Protein AF-A0AAV0KCR6-F1 (afdb_monomer_lite)

Structure (mmCIF, N/CA/C/O backbone):
data_AF-A0AAV0KCR6-F1
#
_entry.id   AF-A0AAV0KCR6-F1
#
loop_
_atom_site.group_PDB
_atom_site.id
_atom_site.type_symbol
_atom_site.label_atom_id
_atom_site.label_alt_id
_atom_site.label_comp_id
_atom_site.label_asym_id
_atom_site.label_entity_id
_atom_site.label_seq_id
_atom_site.pdbx_PDB_ins_code
_atom_site.Cartn_x
_atom_site.Cartn_y
_atom_site.Cartn_z
_atom_site.occupancy
_atom_site.B_iso_or_equiv
_atom_site.auth_seq_id
_atom_site.auth_comp_id
_atom_site.auth_asym_id
_atom_site.auth_atom_id
_atom_site.pdbx_PDB_model_num
ATOM 1 N N . MET A 1 1 ? -15.855 1.292 4.472 1.00 88.44 1 MET A N 1
ATOM 2 C CA . MET A 1 1 ? -14.953 1.834 5.516 1.00 88.44 1 MET A CA 1
ATOM 3 C C . MET A 1 1 ? -15.716 2.701 6.503 1.00 88.44 1 MET A C 1
ATOM 5 O O . MET A 1 1 ? -15.739 2.342 7.665 1.00 88.44 1 MET A O 1
ATOM 9 N N . MET A 1 2 ? -16.345 3.804 6.075 1.00 90.62 2 MET A N 1
ATOM 10 C CA . MET A 1 2 ? -17.083 4.683 6.995 1.00 90.62 2 MET A CA 1
ATOM 11 C C . MET A 1 2 ? -18.227 3.949 7.713 1.00 90.62 2 MET A C 1
ATOM 13 O O . MET A 1 2 ? -18.306 4.026 8.932 1.00 90.62 2 MET A O 1
ATOM 17 N N . ASP A 1 3 ? -19.025 3.161 6.985 1.00 93.38 3 ASP A N 1
ATOM 18 C CA . ASP A 1 3 ? -20.107 2.355 7.578 1.00 93.38 3 ASP A CA 1
ATOM 19 C C . ASP A 1 3 ? -19.600 1.390 8.658 1.00 93.38 3 ASP A C 1
ATOM 21 O O . ASP A 1 3 ? -20.212 1.256 9.712 1.00 93.38 3 ASP A O 1
ATOM 25 N N . GLU A 1 4 ? -18.432 0.787 8.430 1.00 92.81 4 GLU A N 1
ATOM 26 C CA . GLU A 1 4 ? -17.791 -0.121 9.385 1.00 92.81 4 GLU A CA 1
ATOM 27 C C . GLU A 1 4 ? -17.367 0.621 10.660 1.00 92.81 4 GLU A C 1
ATOM 29 O O . GLU A 1 4 ? -17.650 0.180 11.768 1.00 92.81 4 GLU A O 1
ATOM 34 N N . LEU A 1 5 ? -16.744 1.796 10.516 1.00 93.00 5 LEU A N 1
ATOM 35 C CA . LEU A 1 5 ? -16.301 2.612 11.651 1.00 93.00 5 LEU A CA 1
ATOM 36 C C . LEU A 1 5 ? -17.469 3.171 12.477 1.00 93.00 5 LEU A C 1
ATOM 38 O O . LEU A 1 5 ? -17.315 3.371 13.678 1.00 93.00 5 LEU A O 1
ATOM 42 N N . MET A 1 6 ? -18.624 3.422 11.858 1.00 91.62 6 MET A N 1
ATOM 43 C CA . MET A 1 6 ? -19.838 3.848 12.570 1.00 91.62 6 MET A CA 1
ATOM 44 C C . MET A 1 6 ? -20.542 2.681 13.281 1.00 91.62 6 MET A C 1
ATOM 46 O O . MET A 1 6 ? -21.254 2.888 14.267 1.00 91.62 6 MET A O 1
ATOM 50 N N . GLY A 1 7 ? -20.374 1.460 12.766 1.00 92.00 7 GLY A N 1
ATOM 51 C CA . GLY A 1 7 ? -20.985 0.248 13.306 1.00 92.00 7 GLY A CA 1
ATOM 52 C C . GLY A 1 7 ? -20.156 -0.460 14.377 1.00 92.00 7 GLY A C 1
ATOM 53 O O . GLY A 1 7 ? -20.734 -1.194 15.176 1.00 92.00 7 GLY A O 1
ATOM 54 N N . VAL A 1 8 ? -18.836 -0.249 14.405 1.00 93.75 8 VAL A N 1
ATOM 55 C CA . VAL A 1 8 ? -17.925 -1.007 15.272 1.00 93.75 8 VAL A CA 1
ATOM 56 C C . VAL A 1 8 ? -18.116 -0.676 16.758 1.00 93.75 8 VAL A C 1
ATOM 58 O O . VAL A 1 8 ? -18.182 0.487 17.163 1.00 93.75 8 VAL A O 1
ATOM 61 N N . GLU A 1 9 ? -18.169 -1.727 17.574 1.00 95.00 9 GLU A N 1
ATOM 62 C CA . GLU A 1 9 ? -18.230 -1.684 19.037 1.00 95.00 9 GLU A CA 1
ATOM 63 C C . GLU A 1 9 ? -17.052 -2.482 19.611 1.00 95.00 9 GLU A C 1
ATOM 65 O O . GLU A 1 9 ? -16.675 -3.519 19.061 1.00 95.00 9 GLU A O 1
ATOM 70 N N . ASP A 1 10 ? -16.446 -1.994 20.696 1.00 93.56 10 ASP A N 1
ATOM 71 C CA . ASP A 1 10 ? -15.420 -2.747 21.423 1.00 93.56 10 ASP A CA 1
ATOM 72 C C . ASP A 1 10 ? -16.026 -3.851 22.314 1.00 93.56 10 ASP A C 1
ATOM 74 O O . ASP A 1 10 ? -17.242 -4.023 22.403 1.00 93.56 10 ASP A O 1
ATOM 78 N N . GLU A 1 11 ? -15.173 -4.605 23.011 1.00 95.25 11 GLU A N 1
ATOM 79 C CA . GLU A 1 11 ? -15.595 -5.674 23.933 1.00 95.25 11 GLU A CA 1
ATOM 80 C C . GLU A 1 11 ? -16.494 -5.195 25.093 1.00 95.25 11 GLU A C 1
ATOM 82 O O . GLU A 1 11 ? -17.177 -6.004 25.719 1.00 95.25 11 GLU A O 1
ATOM 87 N N . ASN A 1 12 ? -16.529 -3.886 25.357 1.00 93.75 12 ASN A N 1
ATOM 88 C CA . ASN A 1 12 ? -17.351 -3.244 26.380 1.00 93.75 12 ASN A CA 1
ATOM 89 C C . ASN A 1 12 ? -18.582 -2.527 25.785 1.00 93.75 12 ASN A C 1
ATOM 91 O O . ASN A 1 12 ? -19.293 -1.831 26.516 1.00 93.75 12 ASN A O 1
ATOM 95 N N . GLY A 1 13 ? -18.838 -2.664 24.478 1.00 93.06 13 GLY A N 1
ATOM 96 C CA . GLY A 1 13 ? -19.944 -2.009 23.770 1.00 93.06 13 GLY A CA 1
ATOM 97 C C . GLY A 1 13 ? -19.710 -0.526 23.460 1.00 93.06 13 GLY A C 1
ATOM 98 O O . GLY A 1 13 ? -20.648 0.193 23.104 1.00 93.06 13 GLY A O 1
ATOM 99 N N . ARG A 1 14 ? -18.482 -0.015 23.615 1.00 94.62 14 ARG A N 1
ATOM 100 C CA . ARG A 1 14 ? -18.154 1.379 23.290 1.00 94.62 14 ARG A CA 1
ATOM 101 C C . ARG A 1 14 ? -17.982 1.537 21.779 1.00 94.62 14 ARG A C 1
ATOM 103 O O . ARG A 1 14 ? -17.196 0.830 21.155 1.00 94.62 14 ARG A O 1
ATOM 110 N N . LYS A 1 15 ? -18.646 2.552 21.222 1.00 95.62 15 LYS A N 1
ATOM 111 C CA . LYS A 1 15 ? -18.444 3.023 19.843 1.00 95.62 15 LYS A CA 1
ATOM 112 C C . LYS A 1 15 ? -17.358 4.086 19.752 1.00 95.62 15 LYS A C 1
ATOM 114 O O . LYS A 1 15 ? -17.054 4.779 20.731 1.00 95.62 15 LYS A O 1
ATOM 119 N N . LEU A 1 16 ? -16.809 4.241 18.552 1.00 94.94 16 LEU A N 1
ATOM 120 C CA . LEU A 1 16 ? -15.962 5.381 18.222 1.00 94.94 16 LEU A CA 1
ATOM 121 C C . LEU A 1 16 ? -16.776 6.678 18.292 1.00 94.94 16 LEU A C 1
ATOM 123 O O . LEU A 1 16 ? -17.913 6.737 17.825 1.00 94.94 16 LEU A O 1
ATOM 127 N N . ARG A 1 17 ? -16.185 7.726 18.870 1.00 94.75 17 ARG A N 1
ATOM 128 C CA . ARG A 1 17 ? -16.739 9.084 18.791 1.00 94.75 17 ARG A CA 1
ATOM 129 C C . ARG A 1 17 ? -16.544 9.643 17.381 1.00 94.75 17 ARG A C 1
ATOM 131 O O . ARG A 1 17 ? -15.562 9.303 16.723 1.00 94.75 17 ARG A O 1
ATOM 138 N N . ASP A 1 18 ? -17.387 10.585 16.971 1.00 95.38 18 ASP A N 1
ATOM 139 C CA . ASP A 1 18 ? -17.285 11.246 15.660 1.00 95.38 18 ASP A CA 1
ATOM 140 C C . ASP A 1 18 ? -15.879 11.810 15.390 1.00 95.38 18 ASP A C 1
ATOM 142 O O . ASP A 1 18 ? -15.327 11.624 14.310 1.00 95.38 18 ASP A O 1
ATOM 146 N N . GLU A 1 19 ? -15.244 12.421 16.395 1.00 95.88 19 GLU A N 1
ATOM 147 C CA . GLU A 1 19 ? -13.867 12.925 16.298 1.00 95.88 19 GLU A CA 1
ATOM 148 C C . GLU A 1 19 ? -12.843 11.810 16.036 1.00 95.88 19 GLU A C 1
ATOM 150 O O . GLU A 1 19 ? -11.891 12.002 15.282 1.00 95.88 19 GLU A O 1
ATOM 155 N N . GLU A 1 20 ? -13.026 10.630 16.637 1.00 94.75 20 GLU A N 1
ATOM 156 C CA . GLU A 1 20 ? -12.149 9.472 16.426 1.00 94.75 20 GLU A CA 1
ATOM 157 C C . GLU A 1 20 ? -12.312 8.938 14.997 1.00 94.75 20 GLU A C 1
ATOM 159 O O . GLU A 1 20 ? -11.315 8.653 14.334 1.00 94.75 20 GLU A O 1
ATOM 164 N N . ILE A 1 21 ? -13.548 8.890 14.488 1.00 95.38 21 ILE A N 1
ATOM 165 C CA . ILE A 1 21 ? -13.843 8.491 13.105 1.00 95.38 21 ILE A CA 1
ATOM 166 C C . ILE A 1 21 ? -13.220 9.485 12.117 1.00 95.38 21 ILE A C 1
ATOM 168 O O . ILE A 1 21 ? -12.521 9.073 11.189 1.00 95.38 21 ILE A O 1
ATOM 172 N N . ILE A 1 22 ? -13.419 10.789 12.332 1.00 95.06 22 ILE A N 1
ATOM 173 C CA . ILE A 1 22 ? -12.847 11.850 11.491 1.00 95.06 22 ILE A CA 1
ATOM 174 C C . ILE A 1 22 ? -11.319 11.750 11.472 1.00 95.06 22 ILE A C 1
ATOM 176 O O . ILE A 1 22 ? -10.719 11.783 10.398 1.00 95.06 22 ILE A O 1
ATOM 180 N N . ASN A 1 23 ? -10.685 11.566 12.632 1.00 95.12 23 ASN A N 1
ATOM 181 C CA . ASN A 1 23 ? -9.232 11.439 12.725 1.00 95.12 23 ASN A CA 1
ATOM 182 C C . ASN A 1 23 ? -8.705 10.214 11.973 1.00 95.12 23 ASN A C 1
ATOM 184 O O . ASN A 1 23 ? -7.706 10.321 11.263 1.00 95.12 2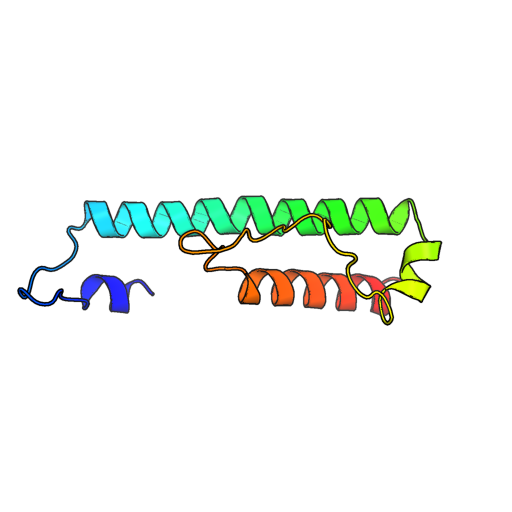3 ASN A O 1
ATOM 188 N N . VAL A 1 24 ? -9.383 9.068 12.080 1.00 93.00 24 VAL A N 1
ATOM 189 C CA . VAL A 1 24 ? -9.015 7.863 11.326 1.00 93.00 24 VAL A CA 1
ATOM 190 C C . VAL A 1 24 ? -9.125 8.121 9.822 1.00 93.00 24 VAL A C 1
ATOM 192 O O . VAL A 1 24 ? -8.184 7.831 9.086 1.00 93.00 24 VAL A O 1
ATOM 195 N N . LEU A 1 25 ? -10.225 8.713 9.353 1.00 94.19 25 LEU A N 1
ATOM 196 C CA . LEU A 1 25 ? -10.421 9.001 7.929 1.00 94.19 25 LEU A CA 1
ATOM 197 C C . LEU A 1 25 ? -9.377 9.983 7.384 1.00 94.19 25 LEU A C 1
ATOM 199 O O . LEU A 1 25 ? -8.797 9.729 6.328 1.00 94.19 25 LEU A O 1
ATOM 203 N N . LEU A 1 26 ? -9.097 11.066 8.112 1.00 94.75 26 LEU A N 1
ATOM 204 C CA . LEU A 1 26 ? -8.068 12.038 7.737 1.00 94.75 26 LEU A CA 1
ATOM 205 C C . LEU A 1 26 ? -6.673 11.409 7.718 1.00 94.75 26 LEU A C 1
ATOM 207 O O . LEU A 1 26 ? -5.904 11.658 6.790 1.00 94.75 26 LEU A O 1
ATOM 211 N N . MET A 1 27 ? -6.358 10.564 8.703 1.00 92.62 27 MET A N 1
ATOM 212 C CA . MET A 1 27 ? -5.093 9.835 8.753 1.00 92.62 27 MET A CA 1
ATOM 213 C C . MET A 1 27 ? -4.927 8.937 7.524 1.00 92.62 27 MET A C 1
ATOM 215 O O . MET A 1 27 ? -3.899 9.026 6.857 1.00 92.62 27 MET A O 1
ATOM 219 N N . TYR A 1 28 ? -5.919 8.098 7.206 1.00 93.00 28 TYR A N 1
ATOM 220 C CA . TYR A 1 28 ? -5.855 7.205 6.044 1.00 93.00 28 TYR A CA 1
ATOM 221 C C . TYR A 1 28 ? -5.751 7.980 4.728 1.00 93.00 28 TYR A C 1
ATOM 223 O O . TYR A 1 28 ? -4.942 7.618 3.874 1.00 93.00 28 TYR A O 1
ATOM 231 N N . LEU A 1 29 ? -6.522 9.062 4.583 1.00 93.31 29 LEU A N 1
ATOM 232 C CA . LEU A 1 29 ? -6.496 9.900 3.389 1.00 93.31 29 LEU A CA 1
ATOM 233 C C . LEU A 1 29 ? -5.116 10.532 3.179 1.00 93.31 29 LEU A C 1
ATOM 235 O O . LEU A 1 29 ? -4.536 10.391 2.105 1.00 93.31 29 LEU A O 1
ATOM 239 N N . ASN A 1 30 ? -4.572 11.190 4.205 1.00 91.75 30 ASN A N 1
ATOM 240 C CA . ASN A 1 30 ? -3.289 11.881 4.097 1.00 91.75 30 ASN A CA 1
ATOM 241 C C . ASN A 1 30 ? -2.116 10.900 3.949 1.00 91.75 30 ASN A C 1
ATOM 243 O O . ASN A 1 30 ? -1.208 11.133 3.154 1.00 91.75 30 ASN A O 1
ATOM 247 N N . ALA A 1 31 ? -2.145 9.783 4.685 1.00 92.25 31 ALA A N 1
ATOM 248 C CA . ALA A 1 31 ? -1.107 8.761 4.598 1.00 92.25 31 ALA A CA 1
ATOM 249 C C . ALA A 1 31 ? -1.069 8.106 3.211 1.00 92.25 31 ALA A C 1
ATOM 251 O O . ALA A 1 31 ? 0.014 7.944 2.651 1.00 92.25 31 ALA A O 1
ATOM 252 N N . GLY A 1 32 ? -2.226 7.747 2.647 1.00 92.25 32 GLY A N 1
ATOM 253 C CA . GLY A 1 32 ? -2.309 7.115 1.329 1.00 92.25 32 GLY A CA 1
ATOM 254 C C . GLY A 1 32 ? -1.985 8.071 0.181 1.00 92.25 32 GLY A C 1
ATOM 255 O O . GLY A 1 32 ? -1.181 7.730 -0.682 1.00 92.25 32 GLY A O 1
ATOM 256 N N . HIS A 1 33 ? -2.560 9.279 0.196 1.00 92.12 33 HIS A N 1
ATOM 257 C CA . HIS A 1 33 ? -2.428 10.245 -0.899 1.00 92.12 33 HIS A CA 1
ATOM 258 C C . HIS A 1 33 ? -0.972 10.641 -1.155 1.00 92.12 33 HIS A C 1
ATOM 260 O O . HIS A 1 33 ? -0.458 10.461 -2.259 1.00 92.12 33 HIS A O 1
ATOM 266 N N . GLU A 1 34 ? -0.288 11.139 -0.122 1.00 93.06 34 GLU A N 1
ATOM 267 C CA . GLU A 1 34 ? 1.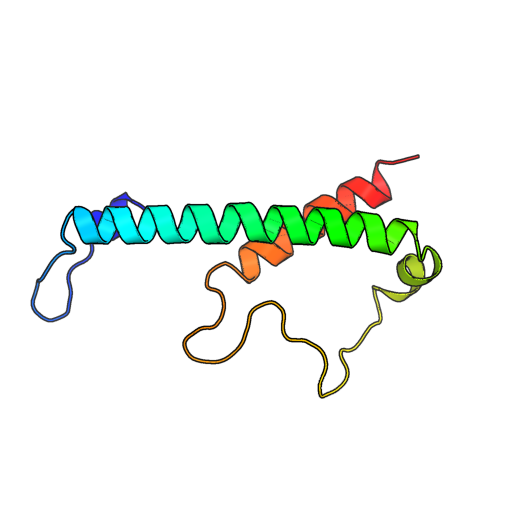076 11.635 -0.286 1.00 93.06 34 GLU A CA 1
ATOM 268 C C . GLU A 1 34 ? 2.045 10.490 -0.595 1.00 93.06 34 GLU A C 1
ATOM 270 O O . GLU A 1 34 ? 2.873 10.611 -1.497 1.00 93.06 34 GLU A O 1
ATOM 275 N N . SER A 1 35 ? 1.935 9.351 0.097 1.00 93.75 35 SER A N 1
ATOM 276 C CA . SER A 1 35 ? 2.902 8.259 -0.064 1.00 93.75 35 SER A CA 1
ATOM 277 C C . SER A 1 35 ? 2.804 7.547 -1.418 1.00 93.75 35 SER A C 1
ATOM 279 O O . SER A 1 35 ? 3.832 7.420 -2.090 1.00 93.75 35 SER A O 1
ATOM 281 N N . SER A 1 36 ? 1.609 7.134 -1.863 1.00 92.88 36 SER A N 1
ATOM 282 C CA . SER A 1 36 ? 1.441 6.448 -3.155 1.00 92.88 36 SER A CA 1
ATOM 283 C C . SER A 1 36 ? 1.842 7.352 -4.323 1.00 92.88 36 SER A C 1
ATOM 285 O O . SER A 1 36 ? 2.539 6.899 -5.239 1.00 92.88 36 SER A O 1
ATOM 287 N N . ALA A 1 37 ? 1.476 8.641 -4.276 1.00 90.94 37 ALA A N 1
ATOM 288 C CA . ALA A 1 37 ? 1.847 9.604 -5.311 1.00 90.94 37 ALA A CA 1
ATOM 289 C C . ALA A 1 37 ? 3.371 9.776 -5.397 1.00 90.94 37 ALA A C 1
ATOM 291 O O . ALA A 1 37 ? 3.955 9.627 -6.474 1.00 90.94 37 ALA A O 1
ATOM 292 N N . HIS A 1 38 ? 4.033 10.017 -4.261 1.00 92.50 38 HIS A N 1
ATOM 293 C CA . HIS A 1 38 ? 5.483 10.203 -4.231 1.00 92.50 38 HIS A CA 1
ATOM 294 C C . HIS A 1 38 ? 6.231 8.955 -4.694 1.00 92.50 38 HIS A C 1
ATOM 296 O O . HIS A 1 38 ? 7.140 9.068 -5.516 1.00 92.50 38 HIS A O 1
ATOM 302 N N . VAL A 1 39 ? 5.860 7.766 -4.209 1.00 91.50 39 VAL A N 1
ATOM 303 C CA . VAL A 1 39 ? 6.533 6.521 -4.608 1.00 91.50 39 VAL A CA 1
ATOM 304 C C . VAL A 1 39 ? 6.391 6.281 -6.109 1.00 91.50 39 VAL A C 1
ATOM 306 O O . VAL A 1 39 ? 7.370 5.918 -6.757 1.00 91.50 39 VAL A O 1
ATOM 309 N N . THR A 1 40 ? 5.214 6.538 -6.679 1.00 91.06 40 THR A N 1
ATOM 310 C CA . THR A 1 40 ? 4.968 6.356 -8.116 1.00 91.06 40 THR A CA 1
ATOM 311 C C . THR A 1 40 ? 5.791 7.330 -8.967 1.00 91.06 40 THR A C 1
ATOM 313 O O . THR A 1 40 ? 6.428 6.926 -9.946 1.00 91.06 40 THR A O 1
ATOM 316 N N . ILE A 1 41 ? 5.851 8.606 -8.566 1.00 92.06 41 ILE A N 1
ATOM 317 C CA . ILE A 1 41 ? 6.664 9.627 -9.245 1.00 92.06 41 ILE A CA 1
ATOM 318 C C . ILE A 1 41 ? 8.150 9.259 -9.173 1.00 92.06 41 ILE A C 1
ATOM 320 O O . ILE A 1 41 ? 8.825 9.217 -10.202 1.00 92.06 41 ILE A O 1
ATOM 324 N N . TRP A 1 42 ? 8.660 8.944 -7.980 1.00 92.19 42 TRP A N 1
ATOM 325 C CA . TRP A 1 42 ? 10.065 8.579 -7.798 1.00 92.19 42 TRP A CA 1
ATOM 326 C C . TRP A 1 42 ? 10.432 7.295 -8.535 1.00 92.19 42 TRP A C 1
ATOM 328 O O . TRP A 1 42 ? 11.502 7.240 -9.137 1.00 92.19 42 TRP A O 1
ATOM 338 N N . ALA A 1 43 ? 9.549 6.293 -8.552 1.00 88.56 43 ALA A N 1
ATOM 339 C CA . ALA A 1 43 ? 9.747 5.082 -9.342 1.00 88.56 43 ALA A CA 1
ATOM 340 C C . ALA A 1 43 ? 9.904 5.417 -10.831 1.00 88.56 43 ALA A C 1
ATOM 342 O O . ALA A 1 43 ? 10.838 4.941 -11.469 1.00 88.56 43 ALA A O 1
ATOM 343 N N . THR A 1 44 ? 9.055 6.298 -11.364 1.00 87.94 44 THR A N 1
ATOM 344 C CA . THR A 1 44 ? 9.132 6.746 -12.764 1.00 87.94 44 THR A CA 1
ATOM 345 C C . THR A 1 44 ? 10.449 7.464 -13.060 1.00 87.94 44 THR A C 1
ATOM 347 O O . THR A 1 44 ? 11.135 7.128 -14.026 1.00 87.94 44 THR A O 1
ATOM 350 N N . VAL A 1 45 ? 10.843 8.418 -12.209 1.00 90.88 45 VAL A N 1
ATOM 351 C CA . VAL A 1 45 ? 12.099 9.172 -12.362 1.00 90.88 45 VAL A CA 1
ATOM 352 C C . VAL A 1 45 ? 13.313 8.241 -12.308 1.00 90.88 45 VAL A C 1
ATOM 354 O O . VAL A 1 45 ? 14.203 8.344 -13.151 1.00 90.88 45 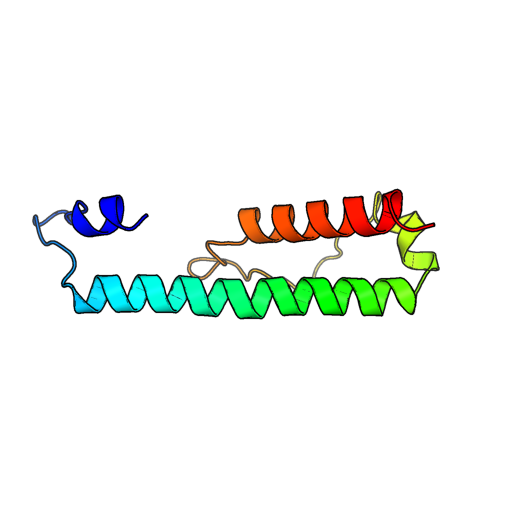VAL A O 1
ATOM 357 N N . LEU A 1 46 ? 13.342 7.309 -11.353 1.00 88.69 46 LEU A N 1
ATOM 358 C CA . LEU A 1 46 ? 14.444 6.359 -11.197 1.00 88.69 46 LEU A CA 1
ATOM 359 C C . LEU A 1 46 ? 14.532 5.383 -12.373 1.00 88.69 46 LEU A C 1
ATOM 361 O O . LEU A 1 46 ? 15.634 5.108 -12.843 1.00 88.69 46 LEU A O 1
ATOM 365 N N . LEU A 1 47 ? 13.398 4.894 -12.882 1.00 85.69 47 LEU A N 1
ATOM 366 C CA . LEU A 1 47 ? 13.379 4.029 -14.065 1.00 85.69 47 LEU A CA 1
ATOM 367 C C . LEU A 1 47 ? 13.858 4.773 -15.315 1.00 85.69 47 LEU A C 1
ATOM 369 O O . LEU A 1 47 ? 14.588 4.198 -16.118 1.00 85.69 47 LEU A O 1
ATOM 373 N N . HIS A 1 48 ? 13.510 6.055 -15.457 1.00 84.75 48 HIS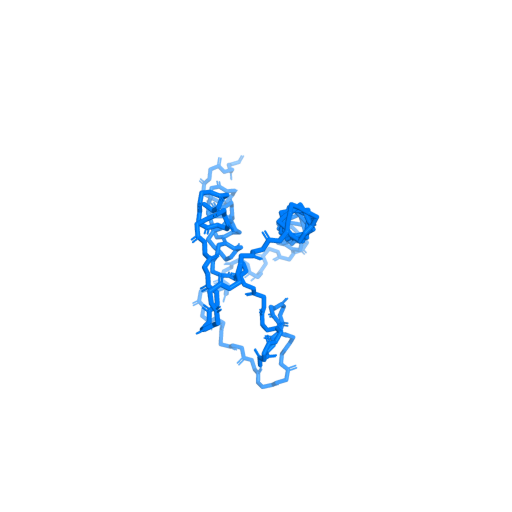 A N 1
ATOM 374 C CA . HIS A 1 48 ? 13.999 6.882 -16.559 1.00 84.75 48 HIS A CA 1
ATOM 375 C C . HIS A 1 48 ? 15.518 7.112 -16.491 1.00 84.75 48 HIS A C 1
ATOM 377 O O . HIS A 1 48 ? 16.197 7.065 -17.514 1.00 84.75 48 HIS A O 1
ATOM 383 N N . GLN A 1 49 ? 16.070 7.332 -15.293 1.00 88.56 49 GLN A N 1
ATOM 384 C CA . GLN A 1 49 ? 17.512 7.535 -15.094 1.00 88.56 49 GLN A CA 1
ATOM 385 C C . GLN A 1 49 ? 18.331 6.237 -15.192 1.00 88.56 49 GLN A C 1
ATOM 387 O O . GLN A 1 49 ? 19.533 6.290 -15.458 1.00 88.56 49 GLN A O 1
ATOM 392 N N . HIS A 1 50 ? 17.698 5.077 -14.993 1.00 86.50 50 HIS A N 1
ATOM 393 C CA . HIS A 1 50 ? 18.354 3.770 -14.967 1.00 86.50 50 HIS A CA 1
ATOM 394 C C . HIS A 1 50 ? 17.607 2.739 -15.836 1.00 86.50 50 HIS A C 1
ATOM 396 O O . HIS A 1 50 ? 16.995 1.808 -15.303 1.00 86.50 50 HIS A O 1
ATOM 402 N N . PRO A 1 51 ? 17.681 2.845 -17.177 1.00 79.19 51 PRO A N 1
ATOM 403 C CA . PRO A 1 51 ? 16.971 1.936 -18.083 1.00 79.19 51 PRO A CA 1
ATOM 404 C C . PRO A 1 51 ? 17.415 0.467 -17.938 1.00 79.19 51 PRO A C 1
ATOM 406 O O . PRO A 1 51 ? 16.618 -0.444 -18.151 1.00 79.19 51 PRO A O 1
ATOM 409 N N . ASP A 1 52 ? 18.644 0.212 -17.479 1.00 77.81 52 ASP A N 1
ATOM 410 C CA . ASP A 1 52 ? 19.161 -1.142 -17.212 1.00 77.81 52 ASP A CA 1
ATOM 411 C C . ASP A 1 52 ? 18.459 -1.844 -16.033 1.00 77.81 52 ASP A C 1
ATOM 413 O O . ASP A 1 52 ? 18.532 -3.066 -15.876 1.00 77.81 52 ASP A O 1
ATOM 417 N N . CYS A 1 53 ? 17.766 -1.096 -15.171 1.00 75.25 53 CYS A N 1
ATOM 418 C CA . CYS A 1 53 ? 17.002 -1.678 -14.069 1.00 75.25 53 CYS A CA 1
ATOM 419 C C . CYS A 1 53 ? 15.688 -2.316 -14.549 1.00 75.25 53 CYS A C 1
ATOM 421 O O . CYS A 1 53 ? 15.165 -3.204 -13.870 1.00 75.25 53 CYS A O 1
ATOM 423 N N . LEU A 1 54 ? 15.184 -1.931 -15.729 1.00 66.31 54 LEU A N 1
ATOM 424 C CA . LEU A 1 54 ? 13.915 -2.424 -16.275 1.00 66.31 54 LEU A CA 1
ATOM 425 C C . LEU A 1 54 ? 13.969 -3.922 -16.608 1.00 66.31 54 LEU A C 1
ATOM 427 O O . LEU A 1 54 ? 13.026 -4.664 -16.333 1.00 66.31 54 LEU A O 1
ATOM 431 N N . CYS A 1 55 ? 15.090 -4.387 -17.164 1.00 58.34 55 CYS A N 1
ATOM 432 C CA . CYS A 1 55 ? 15.258 -5.781 -17.577 1.00 58.34 55 CYS A CA 1
ATOM 433 C C . CYS A 1 55 ? 15.489 -6.740 -16.393 1.00 58.34 55 CYS A C 1
ATOM 435 O O . CYS A 1 55 ? 15.179 -7.927 -16.494 1.00 58.34 55 CYS A O 1
ATOM 437 N N . ASN A 1 56 ? 15.965 -6.227 -15.253 1.00 61.47 56 ASN A N 1
ATOM 438 C CA . ASN A 1 56 ? 16.349 -7.029 -14.086 1.00 61.47 56 ASN A CA 1
ATOM 439 C C . ASN A 1 56 ? 15.302 -7.061 -12.959 1.00 61.47 56 ASN A C 1
ATOM 441 O O . ASN A 1 56 ? 15.434 -7.862 -12.030 1.00 61.47 56 ASN A O 1
ATOM 445 N N . ALA A 1 57 ? 14.238 -6.257 -13.038 1.00 63.03 57 ALA A N 1
ATOM 446 C CA . ALA A 1 57 ? 13.237 -6.149 -11.973 1.00 63.03 57 ALA A CA 1
ATOM 447 C C . ALA A 1 57 ? 12.499 -7.473 -11.666 1.00 63.03 57 ALA A C 1
ATOM 449 O O . ALA A 1 57 ? 12.136 -7.718 -10.517 1.00 63.03 57 ALA A O 1
ATOM 450 N N . ARG A 1 58 ? 12.312 -8.366 -12.654 1.00 58.97 58 ARG A N 1
ATOM 451 C CA . ARG A 1 58 ? 11.577 -9.640 -12.464 1.00 58.97 58 ARG A CA 1
ATOM 452 C C . ARG A 1 58 ? 12.308 -10.671 -11.597 1.00 58.97 58 ARG A C 1
ATOM 454 O O . ARG A 1 58 ? 11.639 -11.517 -11.014 1.00 58.97 58 ARG A O 1
ATOM 461 N N . ASN A 1 59 ? 13.638 -10.605 -11.492 1.00 63.47 59 ASN A N 1
ATOM 462 C CA . ASN A 1 59 ? 14.455 -11.620 -10.806 1.00 63.47 59 ASN A CA 1
ATOM 463 C C . ASN A 1 59 ? 15.173 -11.076 -9.561 1.00 63.47 59 ASN A C 1
ATOM 465 O O . ASN A 1 59 ? 16.158 -11.650 -9.096 1.00 63.47 59 ASN A O 1
ATOM 469 N N . MET A 1 60 ? 14.705 -9.952 -9.022 1.00 66.31 60 MET A N 1
ATOM 470 C CA . MET A 1 60 ? 15.385 -9.264 -7.934 1.00 66.31 60 MET A CA 1
ATOM 471 C C . MET A 1 60 ? 14.922 -9.809 -6.577 1.00 66.31 60 MET A C 1
ATOM 473 O O . MET A 1 60 ? 13.828 -9.514 -6.104 1.00 66.31 60 MET A O 1
ATOM 477 N N . THR A 1 61 ? 15.766 -10.612 -5.928 1.00 75.12 61 THR A N 1
ATOM 478 C CA . THR A 1 61 ? 15.559 -11.032 -4.535 1.00 75.12 61 THR A CA 1
ATOM 479 C C . THR A 1 61 ? 16.127 -9.968 -3.588 1.00 75.12 61 THR A C 1
ATOM 481 O O . THR A 1 61 ? 17.328 -9.681 -3.680 1.00 75.12 61 THR A O 1
ATOM 484 N N . PRO A 1 62 ? 15.328 -9.383 -2.674 1.00 73.75 62 PRO A N 1
ATOM 485 C CA . PRO A 1 62 ? 15.822 -8.395 -1.717 1.00 73.75 62 PRO A CA 1
ATOM 486 C C . PRO A 1 62 ? 16.939 -8.981 -0.846 1.00 73.75 62 PRO A C 1
ATOM 488 O O . PRO A 1 62 ? 16.807 -10.083 -0.313 1.00 73.75 62 PRO A O 1
ATOM 491 N N . LYS A 1 63 ? 18.045 -8.250 -0.684 1.00 82.69 63 LYS A N 1
ATOM 492 C CA . LYS A 1 63 ? 19.138 -8.656 0.215 1.00 82.69 63 LYS A CA 1
ATOM 493 C C . LYS A 1 63 ? 18.760 -8.365 1.673 1.00 82.69 63 LYS A C 1
ATOM 495 O O . LYS A 1 63 ? 17.955 -7.477 1.955 1.00 82.69 63 LYS A O 1
ATOM 500 N N . ALA A 1 64 ? 19.357 -9.079 2.624 1.00 82.19 64 ALA A N 1
ATOM 501 C CA . ALA A 1 64 ? 19.205 -8.730 4.036 1.00 82.19 64 ALA A CA 1
ATOM 502 C C . ALA A 1 64 ? 19.716 -7.296 4.290 1.00 82.19 64 ALA A C 1
ATOM 504 O O . ALA A 1 64 ? 20.753 -6.908 3.755 1.00 82.19 64 ALA A O 1
ATOM 505 N N . GLY A 1 65 ? 18.975 -6.509 5.077 1.00 83.44 65 GLY A N 1
ATOM 506 C CA . GLY A 1 65 ? 19.284 -5.095 5.341 1.00 83.44 65 GLY A CA 1
ATOM 507 C C . GLY A 1 65 ? 18.783 -4.108 4.278 1.00 83.44 65 GLY A C 1
ATOM 508 O O . GLY A 1 65 ? 19.082 -2.921 4.370 1.00 83.44 65 GLY A O 1
ATOM 509 N N . THR A 1 66 ? 18.019 -4.569 3.281 1.00 84.44 66 THR A N 1
ATOM 510 C CA . THR A 1 66 ? 17.360 -3.666 2.322 1.00 84.44 66 THR A CA 1
ATOM 511 C C . THR A 1 66 ? 16.268 -2.848 3.021 1.00 84.44 66 THR A C 1
ATOM 513 O O . THR A 1 66 ? 15.629 -3.321 3.961 1.00 84.44 66 THR A O 1
ATOM 516 N N . PHE A 1 67 ? 16.053 -1.618 2.551 1.00 89.06 67 PHE A N 1
ATOM 517 C CA . PHE A 1 67 ? 15.008 -0.717 3.035 1.00 89.06 67 PHE A CA 1
ATOM 518 C C . PHE A 1 67 ? 13.618 -1.381 3.030 1.00 89.06 67 PHE A C 1
ATOM 520 O O . PHE A 1 67 ? 13.248 -2.050 2.066 1.00 89.06 67 PHE A O 1
ATOM 527 N N . LEU A 1 68 ? 12.846 -1.175 4.104 1.00 88.81 68 LEU A N 1
ATOM 528 C CA . LEU A 1 68 ? 11.483 -1.689 4.272 1.00 88.81 68 LEU A CA 1
ATOM 529 C C . LEU A 1 68 ? 10.476 -0.534 4.126 1.00 88.81 68 LEU A C 1
ATOM 531 O O . LEU A 1 68 ? 10.146 0.106 5.127 1.00 88.81 68 LEU A O 1
ATOM 535 N N . PRO A 1 69 ? 9.963 -0.256 2.911 1.00 88.81 69 PRO A N 1
ATOM 536 C CA . PRO A 1 69 ? 9.163 0.944 2.639 1.00 88.81 69 PRO A CA 1
ATOM 537 C C . PRO A 1 69 ? 7.825 0.991 3.387 1.00 88.81 69 PRO A C 1
ATOM 539 O O . PRO A 1 69 ? 7.268 2.064 3.578 1.00 88.81 69 PRO A O 1
ATOM 542 N N . PHE A 1 70 ? 7.321 -0.160 3.837 1.00 93.38 70 PHE A N 1
ATOM 543 C CA . PHE A 1 70 ? 6.040 -0.285 4.538 1.00 93.38 70 PHE A CA 1
ATOM 544 C C . PHE A 1 70 ? 6.189 -0.571 6.041 1.00 93.38 70 PHE A C 1
ATOM 546 O O . PHE A 1 70 ? 5.201 -0.881 6.708 1.00 93.38 70 PHE A O 1
ATOM 553 N N . GLY A 1 71 ? 7.409 -0.478 6.579 1.00 91.75 71 GLY A N 1
ATOM 554 C CA . GLY A 1 71 ? 7.695 -0.792 7.979 1.00 91.75 71 GLY A CA 1
ATOM 555 C C . GLY A 1 71 ? 7.552 -2.281 8.326 1.00 91.75 71 GLY A C 1
ATOM 556 O O . GLY A 1 71 ? 7.473 -3.146 7.452 1.00 91.75 71 GLY A O 1
ATOM 557 N N . ALA A 1 72 ? 7.556 -2.581 9.627 1.00 91.25 72 ALA A N 1
ATOM 558 C CA . ALA A 1 72 ? 7.418 -3.926 10.187 1.00 91.25 72 ALA A CA 1
ATOM 559 C C . ALA A 1 72 ? 6.790 -3.872 11.596 1.00 91.25 72 ALA A C 1
ATOM 561 O O . ALA A 1 72 ? 6.858 -2.845 12.271 1.00 91.25 72 ALA A O 1
ATOM 562 N N . GLY A 1 73 ? 6.207 -4.984 12.057 1.00 93.25 73 GLY A N 1
ATOM 563 C CA . GLY A 1 73 ? 5.602 -5.091 13.393 1.00 93.25 73 GLY A CA 1
ATOM 564 C C . GLY A 1 73 ? 4.207 -4.462 13.498 1.00 93.25 73 GLY A C 1
ATOM 565 O O . GLY A 1 73 ? 3.462 -4.430 12.523 1.00 93.25 73 GLY A O 1
ATOM 566 N N . SER A 1 74 ? 3.849 -3.966 14.688 1.00 93.69 74 SER A N 1
ATOM 567 C CA . SER A 1 74 ? 2.517 -3.405 14.997 1.00 93.69 74 SER A CA 1
ATOM 568 C C . SER A 1 74 ? 2.174 -2.126 14.228 1.00 93.69 74 SER A C 1
ATOM 570 O O . SER A 1 74 ? 1.006 -1.772 14.124 1.00 93.69 74 SER A O 1
ATOM 572 N N . HIS A 1 75 ? 3.185 -1.441 13.692 1.00 92.12 75 HIS A N 1
ATOM 573 C CA . HIS A 1 75 ? 3.042 -0.225 12.889 1.00 92.12 75 HIS A CA 1
ATOM 574 C C . HIS A 1 75 ? 3.361 -0.473 11.409 1.00 92.12 75 HIS A C 1
ATOM 576 O O . HIS A 1 75 ? 3.792 0.437 10.701 1.00 92.12 75 HIS A O 1
ATOM 582 N N . MET A 1 76 ? 3.189 -1.711 10.933 1.00 94.19 76 MET A N 1
ATOM 583 C CA . MET A 1 76 ? 3.233 -1.991 9.501 1.00 94.19 76 MET A CA 1
ATOM 584 C C . MET A 1 76 ? 2.139 -1.191 8.785 1.00 94.19 76 MET A C 1
ATOM 586 O O . MET A 1 76 ? 1.018 -1.082 9.281 1.00 94.19 76 MET A O 1
ATOM 590 N N . CYS A 1 77 ? 2.469 -0.634 7.618 1.00 94.88 77 CYS A N 1
ATOM 591 C CA . CYS A 1 77 ? 1.536 0.164 6.832 1.00 94.88 77 CYS A CA 1
ATOM 592 C C . CYS A 1 77 ? 0.261 -0.644 6.516 1.00 94.88 77 CYS A C 1
ATOM 594 O O . CYS A 1 77 ? 0.356 -1.663 5.824 1.00 94.88 77 CYS A O 1
ATOM 596 N N . PRO A 1 78 ? -0.931 -0.187 6.948 1.00 94.50 78 PRO A N 1
ATOM 597 C CA . PRO A 1 78 ? -2.182 -0.890 6.666 1.00 94.50 78 PRO A CA 1
ATOM 598 C C . PRO A 1 78 ? -2.556 -0.846 5.175 1.00 94.50 78 PRO A C 1
ATOM 600 O O . PRO A 1 78 ? -3.291 -1.701 4.699 1.00 94.50 78 PRO A O 1
ATOM 603 N N . GLY A 1 79 ? -2.025 0.126 4.423 1.00 93.75 79 GLY A N 1
ATOM 604 C CA . GLY A 1 79 ? -2.227 0.274 2.979 1.00 93.75 79 GLY A CA 1
ATOM 605 C C . GLY A 1 79 ? -1.187 -0.436 2.104 1.00 93.75 79 GLY A C 1
ATOM 606 O O . GLY A 1 79 ? -1.170 -0.195 0.904 1.00 93.75 79 GLY A O 1
ATOM 607 N N . ASN A 1 80 ? -0.307 -1.274 2.666 1.00 94.00 80 ASN A N 1
ATOM 608 C CA . ASN A 1 80 ? 0.808 -1.915 1.949 1.00 94.00 80 ASN A CA 1
ATOM 609 C C . ASN A 1 80 ? 0.366 -2.659 0.676 1.00 94.00 80 ASN A C 1
ATOM 611 O O . ASN A 1 80 ? 0.934 -2.457 -0.397 1.00 94.00 80 ASN A O 1
ATOM 615 N N . ASP A 1 81 ? -0.664 -3.498 0.782 1.00 94.50 81 ASP A N 1
ATOM 616 C CA . ASP A 1 81 ? -1.116 -4.306 -0.353 1.00 94.50 81 ASP A CA 1
ATOM 617 C C . ASP A 1 81 ? -1.792 -3.453 -1.429 1.00 94.50 81 ASP A C 1
ATOM 619 O O . ASP A 1 81 ? -1.530 -3.645 -2.617 1.00 94.50 81 ASP A O 1
ATOM 623 N N . LEU A 1 82 ? -2.586 -2.458 -1.019 1.00 94.62 82 LEU A N 1
ATOM 624 C CA . LEU A 1 82 ? -3.191 -1.500 -1.941 1.00 94.62 82 LEU A CA 1
ATOM 625 C C . LEU A 1 82 ? -2.114 -0.693 -2.677 1.00 94.62 82 LEU A C 1
ATOM 627 O O . LEU A 1 82 ? -2.121 -0.654 -3.903 1.00 94.62 82 LEU A O 1
ATOM 631 N N . ALA A 1 83 ? -1.143 -0.137 -1.950 1.00 93.88 83 ALA A N 1
ATOM 632 C CA . ALA A 1 83 ? -0.059 0.652 -2.529 1.00 93.88 83 ALA A CA 1
ATOM 633 C C . ALA A 1 83 ? 0.760 -0.162 -3.543 1.00 93.88 83 ALA A C 1
ATOM 635 O O . ALA A 1 83 ? 1.072 0.321 -4.630 1.00 93.88 83 ALA A O 1
ATOM 636 N N . LYS A 1 84 ? 1.075 -1.428 -3.237 1.00 90.75 84 LYS A N 1
ATOM 637 C CA . LYS A 1 84 ? 1.757 -2.321 -4.189 1.00 90.75 84 LYS A CA 1
ATOM 638 C C . LYS A 1 84 ? 0.955 -2.524 -5.470 1.00 90.75 84 LYS A C 1
ATOM 640 O O . LYS A 1 84 ? 1.551 -2.531 -6.545 1.00 90.75 84 LYS A O 1
ATOM 645 N N . ILE A 1 85 ? -0.362 -2.703 -5.364 1.00 93.31 85 ILE A N 1
ATOM 646 C CA . ILE A 1 85 ? -1.238 -2.869 -6.530 1.00 93.31 85 ILE A CA 1
ATOM 647 C C . ILE A 1 85 ? -1.287 -1.577 -7.347 1.00 93.31 85 ILE A C 1
ATOM 649 O O . ILE A 1 85 ? -1.116 -1.642 -8.562 1.00 93.31 85 ILE A O 1
ATOM 653 N N . GLU A 1 86 ? -1.465 -0.422 -6.705 1.00 93.69 86 GLU A N 1
ATOM 654 C CA . GLU A 1 86 ? -1.475 0.889 -7.368 1.00 93.69 86 GLU A CA 1
ATOM 655 C C . GLU A 1 86 ? -0.182 1.122 -8.160 1.00 93.69 86 GLU A C 1
ATOM 657 O O . GLU A 1 86 ? -0.229 1.403 -9.359 1.00 93.69 86 GLU A O 1
ATOM 662 N N . ILE A 1 87 ? 0.972 0.920 -7.515 1.00 90.00 87 ILE A N 1
ATOM 663 C CA . ILE A 1 87 ? 2.291 1.103 -8.133 1.00 90.00 87 ILE A CA 1
ATOM 664 C C . ILE A 1 87 ? 2.502 0.097 -9.269 1.00 90.00 87 ILE A C 1
ATOM 666 O O . ILE A 1 87 ? 2.955 0.473 -10.348 1.00 90.00 87 ILE A O 1
ATOM 670 N N . ALA A 1 88 ? 2.178 -1.182 -9.056 1.00 88.75 88 ALA A N 1
ATOM 671 C CA . ALA A 1 88 ? 2.361 -2.214 -10.074 1.00 88.75 88 ALA A CA 1
ATOM 672 C C . ALA A 1 88 ? 1.461 -1.983 -11.292 1.00 88.75 88 ALA A C 1
ATOM 674 O O . ALA A 1 88 ? 1.924 -2.130 -12.423 1.00 88.75 88 ALA A O 1
ATOM 675 N N . ALA A 1 89 ? 0.202 -1.596 -11.074 1.00 91.00 89 ALA A N 1
ATOM 676 C CA . ALA A 1 89 ? -0.722 -1.255 -12.146 1.00 91.00 89 ALA A CA 1
ATOM 677 C C . ALA A 1 89 ? -0.213 -0.038 -12.924 1.00 91.00 89 ALA A C 1
ATOM 679 O O . ALA A 1 89 ? -0.098 -0.111 -14.147 1.00 91.00 89 ALA A O 1
ATOM 680 N N . PHE A 1 90 ? 0.1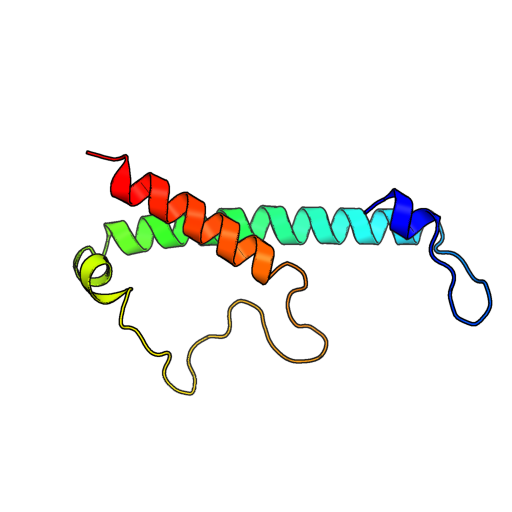63 1.040 -12.227 1.00 90.88 90 PHE A N 1
ATOM 681 C CA . PHE A 1 90 ? 0.723 2.232 -12.860 1.00 90.88 90 PHE A CA 1
ATOM 682 C C . PHE A 1 90 ? 1.952 1.893 -13.706 1.00 90.88 90 PHE A C 1
ATOM 684 O O . PHE A 1 90 ? 1.981 2.212 -14.891 1.00 90.88 90 PHE A O 1
ATOM 691 N N . LEU A 1 91 ? 2.941 1.204 -13.129 1.00 86.62 91 LEU A N 1
ATOM 692 C CA . LEU A 1 91 ? 4.166 0.836 -13.838 1.00 86.62 91 LEU A CA 1
ATOM 693 C C . LEU A 1 91 ? 3.882 -0.094 -15.017 1.00 86.62 91 LEU A C 1
ATOM 695 O O . LEU A 1 91 ? 4.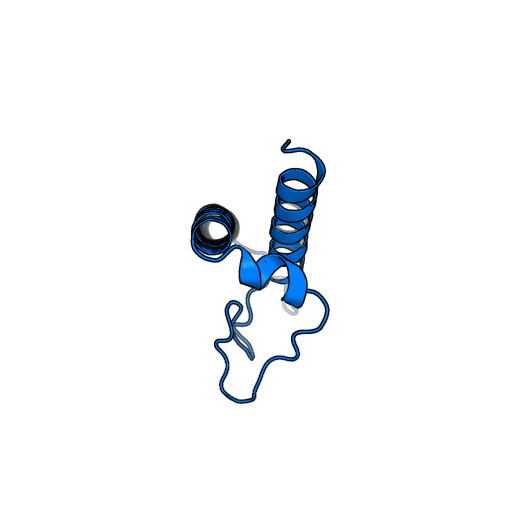496 0.054 -16.066 1.00 86.62 91 LEU A O 1
ATOM 699 N N . HIS A 1 92 ? 2.945 -1.031 -14.889 1.00 86.56 92 HIS A N 1
ATOM 700 C CA . HIS A 1 92 ? 2.566 -1.897 -16.000 1.00 86.56 92 HIS A CA 1
ATOM 701 C C . HIS A 1 92 ? 2.017 -1.092 -17.185 1.00 86.56 92 HIS A C 1
ATOM 703 O O . HIS A 1 92 ? 2.514 -1.241 -18.301 1.00 86.56 92 HIS A O 1
ATOM 709 N N . TYR A 1 93 ? 1.045 -0.207 -16.945 1.00 88.56 93 TYR A N 1
ATOM 710 C CA . TYR A 1 93 ? 0.484 0.639 -18.003 1.00 88.56 93 TYR A CA 1
ATOM 711 C C . TYR A 1 93 ? 1.514 1.623 -18.559 1.00 88.56 93 TYR A C 1
ATOM 713 O O . TYR A 1 93 ? 1.578 1.816 -19.771 1.00 88.56 93 TYR A O 1
ATOM 721 N N . PHE A 1 94 ? 2.345 2.200 -17.692 1.00 85.44 94 PHE A N 1
ATOM 722 C CA . PHE A 1 94 ? 3.395 3.132 -18.083 1.00 85.44 94 PHE A CA 1
ATOM 723 C C . PHE A 1 94 ? 4.496 2.469 -18.919 1.00 85.44 94 PHE A C 1
ATOM 725 O O . PHE A 1 94 ? 5.054 3.112 -19.790 1.00 85.44 94 PHE A O 1
ATOM 732 N N . LEU A 1 95 ? 4.824 1.196 -18.694 1.00 81.25 95 LEU A N 1
ATOM 733 C CA . LEU A 1 95 ? 5.889 0.523 -19.448 1.00 81.25 95 LEU A CA 1
ATOM 734 C C . LEU A 1 95 ? 5.392 -0.191 -20.709 1.00 81.25 95 LEU A C 1
ATOM 736 O O . LEU A 1 95 ? 6.167 -0.373 -21.640 1.00 81.25 95 LEU A O 1
ATOM 740 N N . VAL A 1 96 ? 4.133 -0.636 -20.738 1.00 81.31 96 VAL A N 1
ATOM 741 C CA . VAL A 1 96 ? 3.565 -1.361 -21.891 1.00 81.31 96 VAL A CA 1
ATOM 742 C C . VAL A 1 96 ? 2.849 -0.421 -22.866 1.00 81.31 96 VAL A C 1
ATOM 744 O O . VAL A 1 96 ? 2.789 -0.720 -24.054 1.00 81.31 96 VAL A O 1
ATOM 747 N N . GLY A 1 97 ? 2.287 0.692 -22.385 1.00 66.44 97 GLY A N 1
ATOM 748 C CA . GLY A 1 97 ? 1.475 1.616 -23.186 1.00 66.44 97 GLY A CA 1
ATOM 749 C C . GLY A 1 97 ? 2.193 2.876 -23.677 1.00 66.44 97 GLY A C 1
ATOM 750 O O . GLY A 1 97 ? 1.559 3.701 -24.327 1.00 66.44 97 GLY A O 1
ATOM 751 N N . TYR A 1 98 ? 3.471 3.050 -23.346 1.00 58.38 98 TYR A N 1
ATOM 752 C CA . TYR A 1 98 ? 4.280 4.207 -23.733 1.00 58.38 98 TYR A CA 1
ATOM 753 C C . TYR A 1 98 ? 5.285 3.745 -24.797 1.00 58.38 98 TYR A C 1
ATOM 755 O O . TYR A 1 98 ? 6.297 3.127 -24.467 1.00 58.38 98 TYR A O 1
ATOM 763 N N . GLU A 1 99 ? 4.956 3.984 -26.071 1.00 46.31 99 GLU A N 1
ATOM 764 C CA . GLU A 1 99 ? 5.935 4.023 -27.173 1.00 46.31 99 GLU A CA 1
ATOM 765 C C . GLU A 1 99 ? 6.565 5.418 -27.269 1.00 46.31 99 GLU A C 1
ATOM 767 O O . GLU A 1 99 ? 5.821 6.418 -27.117 1.00 46.31 99 GLU A O 1
#

InterPro domains:
  IPR001128 Cytochrome P450 [PF00067] (65-95)
  IPR017972 Cytochrome P450, conserved site [PS00086] (70-79)
  IPR036396 Cytochrome P450 superfamily [G3DSA:1.10.630.10] (1-58)
  IPR036396 Cytochrome P450 superfamily [G3DSA:1.10.630.10] (59-99)
  IPR036396 Cytochrome P450 superfamily [SSF48264] (1-98)

Radius of gyration: 18.36 Å; chains: 1; bounding box: 40×24×54 Å

Secondary structure (DSSP, 8-state):
-HHHHHH-B-TTSPBPPHHHHHHHHHHHHHHHHHHHHHHHHHHHHHHHH-THHHHHGGG-PPPTT---TT--GGG--TTHHHHHHHHHHHHHHHHHS--

Organism: NCBI:txid586396

Foldseek 3Di:
DLVCLQPDADPVRDHDDPVRSVVVVVCCCVVCVVLLVVVLVVVVVVCVVCVVVVVCVVPDDDDPPDDDSQDDDPRGNPCVVVSVVSNVVSVVCVVPVPD

pLDDT: mean 87.53, std 10.25, range [46.31, 95.88]

Sequence (99 aa):
MMDELMGVEDENGRKLRDEEIINVLLMYLNAGHESSAHVTIWATVLLHQHPDCLCNARNMTPKAGTFLPFGAGSHMCPGNDLAKIEIAAFLHYFLVGYE